Protein AF-A0A961BQ17-F1 (afdb_monomer_lite)

Secondary structure (DSSP, 8-state):
-PPPP--HHHHHHHHHHHHHHHHHHHHHHHHHHHHH--SHHHHHHHHHHHIIIIIHHHHHHHHHHHHHHHHT-HHHHHHHHHHHHHHHHHHH-

pLDDT: mean 74.0, std 6.73, range [52.28, 87.88]

Structure (mmCIF, N/CA/C/O backbone):
data_AF-A0A961BQ17-F1
#
_entry.id   AF-A0A961BQ17-F1
#
loop_
_atom_site.group_PDB
_atom_site.id
_atom_site.type_symbol
_atom_site.label_atom_id
_atom_site.label_alt_id
_atom_site.label_comp_id
_atom_site.label_asym_id
_atom_site.label_entity_id
_atom_site.label_seq_id
_atom_site.pdbx_PDB_ins_code
_atom_site.Cartn_x
_atom_site.Cartn_y
_atom_site.Cartn_z
_atom_site.occupancy
_atom_site.B_iso_or_equiv
_atom_site.auth_seq_id
_atom_site.auth_comp_id
_atom_site.auth_asym_id
_atom_site.auth_atom_id
_atom_site.pdbx_PDB_model_num
ATOM 1 N N . MET A 1 1 ? 4.027 35.384 27.355 1.00 52.28 1 MET A N 1
ATOM 2 C CA . MET A 1 1 ? 4.345 34.514 26.202 1.00 52.28 1 MET A CA 1
ATOM 3 C C . MET A 1 1 ? 5.023 33.265 26.744 1.00 52.28 1 MET A C 1
ATOM 5 O O . MET A 1 1 ? 6.174 33.339 27.146 1.00 52.28 1 MET A O 1
ATOM 9 N N . THR A 1 2 ? 4.289 32.165 26.899 1.00 69.44 2 THR A N 1
ATOM 10 C CA . THR A 1 2 ? 4.823 30.901 27.425 1.00 69.44 2 THR A CA 1
ATOM 11 C C . THR A 1 2 ? 5.544 30.159 26.300 1.00 69.44 2 THR A C 1
ATOM 13 O O . THR A 1 2 ? 4.962 29.912 25.246 1.00 69.44 2 THR A O 1
ATOM 16 N N . ALA A 1 3 ? 6.830 29.858 26.486 1.00 67.25 3 ALA A N 1
ATOM 17 C CA . ALA A 1 3 ? 7.594 29.081 25.515 1.00 67.25 3 ALA A CA 1
ATOM 18 C C . ALA A 1 3 ? 6.946 27.691 25.318 1.00 67.25 3 ALA A C 1
ATOM 20 O O . ALA A 1 3 ? 6.433 27.127 26.291 1.00 67.25 3 ALA A O 1
ATOM 21 N N . PRO A 1 4 ? 6.946 27.121 24.097 1.00 72.81 4 PRO A N 1
ATOM 22 C CA . PRO A 1 4 ? 6.371 25.803 23.857 1.00 72.81 4 PRO A CA 1
ATOM 23 C C . PRO A 1 4 ? 7.096 24.751 24.703 1.00 72.81 4 PRO A C 1
ATOM 25 O O . PRO A 1 4 ? 8.323 24.658 24.666 1.00 72.81 4 PRO A O 1
ATOM 28 N N . VAL A 1 5 ? 6.341 23.950 25.457 1.00 70.94 5 VAL A N 1
ATOM 29 C CA . VAL A 1 5 ? 6.892 22.855 26.267 1.00 70.94 5 VAL A CA 1
ATOM 30 C C . VAL A 1 5 ? 7.564 21.840 25.327 1.00 70.94 5 VAL A C 1
ATOM 32 O O . VAL A 1 5 ? 6.902 21.359 24.400 1.00 70.94 5 VAL A O 1
ATOM 35 N N . PRO A 1 6 ? 8.849 21.485 25.528 1.00 65.62 6 PRO A N 1
ATOM 36 C CA . PRO A 1 6 ? 9.526 20.487 24.706 1.00 65.62 6 PRO A CA 1
ATOM 37 C C . PRO A 1 6 ? 8.816 19.135 24.831 1.00 65.62 6 PRO A C 1
ATOM 39 O O . PRO A 1 6 ? 8.926 18.452 25.847 1.00 65.62 6 PRO A O 1
ATOM 42 N N . SER A 1 7 ? 8.054 18.742 23.807 1.00 68.81 7 SER A N 1
ATOM 43 C CA . SER A 1 7 ? 7.375 17.447 23.805 1.00 68.81 7 SER A CA 1
ATOM 44 C C . SER A 1 7 ? 8.292 16.369 23.202 1.00 68.81 7 SER A C 1
ATOM 46 O O . SER A 1 7 ? 8.781 16.525 22.079 1.00 68.81 7 SER A O 1
ATOM 48 N N . PRO A 1 8 ? 8.514 15.230 23.883 1.00 63.94 8 PRO A N 1
ATOM 49 C CA . PRO A 1 8 ? 9.315 14.123 23.344 1.00 63.94 8 PRO A CA 1
ATOM 50 C C . PRO A 1 8 ? 8.695 13.496 22.078 1.00 63.94 8 PRO A C 1
ATOM 52 O O . PRO A 1 8 ? 9.367 12.795 21.319 1.00 63.94 8 PRO A O 1
ATOM 55 N N . LEU A 1 9 ? 7.419 13.786 21.804 1.00 61.56 9 LEU A N 1
ATOM 56 C CA . LEU A 1 9 ? 6.711 13.375 20.592 1.00 61.56 9 LEU A CA 1
ATOM 57 C C . LEU A 1 9 ? 7.164 14.154 19.346 1.00 61.56 9 LEU A C 1
ATOM 59 O O . LEU A 1 9 ? 7.203 13.568 18.262 1.00 61.56 9 LEU A O 1
ATOM 63 N N . ALA A 1 10 ? 7.582 15.418 19.494 1.00 63.00 10 ALA A N 1
ATOM 64 C CA . ALA A 1 10 ? 8.018 16.259 18.378 1.00 63.00 10 ALA A CA 1
ATOM 65 C C . ALA A 1 10 ? 9.258 15.687 17.668 1.00 63.00 10 ALA A C 1
ATOM 67 O O . ALA A 1 10 ? 9.322 15.650 16.438 1.00 63.00 10 ALA A O 1
ATOM 68 N N . GLY A 1 11 ? 10.220 15.148 18.428 1.00 68.44 11 GLY A N 1
ATOM 69 C CA . GLY A 1 11 ? 11.413 14.506 17.863 1.00 68.44 11 GLY A CA 1
ATOM 70 C C . GLY A 1 11 ? 11.092 13.232 17.072 1.00 68.44 11 GLY A C 1
ATOM 71 O O . GLY A 1 11 ? 11.646 13.004 15.994 1.00 68.44 11 GLY A O 1
ATOM 72 N N . ARG A 1 12 ? 10.150 12.416 17.567 1.00 67.25 12 ARG A N 1
ATOM 73 C CA . ARG A 1 12 ? 9.723 11.176 16.899 1.00 67.25 12 ARG A CA 1
ATOM 74 C C . ARG A 1 12 ? 8.903 11.455 15.638 1.00 67.25 12 ARG A C 1
ATOM 76 O O . ARG A 1 12 ? 9.117 10.791 14.626 1.00 67.25 12 ARG A O 1
ATOM 83 N N . GLN A 1 13 ? 8.008 12.444 15.679 1.00 72.88 13 GLN A N 1
ATOM 84 C CA . GLN A 1 13 ? 7.247 12.885 14.507 1.00 72.88 13 GLN A CA 1
ATOM 85 C C . GLN A 1 13 ? 8.167 13.445 13.423 1.00 72.88 13 GLN A C 1
ATOM 87 O O . GLN A 1 13 ? 8.026 13.069 12.264 1.00 72.88 13 GLN A O 1
ATOM 92 N N . ARG A 1 14 ? 9.172 14.248 13.792 1.00 73.19 14 ARG A N 1
ATOM 93 C CA . ARG A 1 14 ? 10.145 14.786 12.834 1.00 73.19 14 ARG A CA 1
ATOM 94 C C . ARG A 1 14 ? 10.907 13.681 12.099 1.00 73.19 14 ARG A C 1
ATOM 96 O O . ARG A 1 14 ? 11.034 13.749 10.883 1.00 73.19 14 ARG A O 1
ATOM 103 N N . ARG A 1 15 ? 11.346 12.626 12.800 1.00 69.81 15 ARG A N 1
ATOM 104 C CA . ARG A 1 15 ? 12.000 11.462 12.164 1.00 69.81 15 ARG A CA 1
ATOM 105 C C . ARG A 1 15 ? 11.071 10.719 11.201 1.00 69.81 15 ARG A C 1
ATOM 107 O O . ARG A 1 15 ? 11.517 10.318 10.134 1.00 69.81 15 ARG A O 1
ATOM 114 N N . LEU A 1 16 ? 9.795 10.557 11.557 1.00 73.25 16 LEU A N 1
ATOM 115 C CA . LEU A 1 16 ? 8.792 9.933 10.685 1.00 73.25 16 LEU A CA 1
ATOM 116 C C . LEU A 1 16 ? 8.522 10.767 9.431 1.00 73.25 16 LEU A C 1
ATOM 118 O O . LEU A 1 16 ? 8.450 10.205 8.345 1.00 73.25 16 LEU A O 1
ATOM 122 N N . VAL A 1 17 ? 8.413 12.089 9.571 1.00 76.75 17 VAL A N 1
ATOM 123 C CA . VAL A 1 17 ? 8.213 13.005 8.440 1.00 76.75 17 VAL A CA 1
ATOM 124 C C . VAL A 1 17 ? 9.415 12.972 7.502 1.00 76.75 17 VAL A C 1
ATOM 126 O O . VAL A 1 17 ? 9.230 12.821 6.301 1.00 76.75 17 VAL A O 1
ATOM 129 N N . VAL A 1 18 ? 10.640 13.031 8.036 1.00 74.12 18 VAL A N 1
ATOM 130 C CA . VAL A 1 18 ? 11.865 12.929 7.225 1.00 74.12 18 VAL A CA 1
ATOM 131 C C . VAL A 1 18 ? 11.938 11.577 6.513 1.00 74.12 18 VAL A C 1
ATOM 133 O O . VAL A 1 18 ? 12.214 11.532 5.320 1.00 74.12 18 VAL A O 1
ATOM 136 N N . ALA A 1 19 ? 11.628 10.477 7.205 1.00 71.00 19 ALA A N 1
ATOM 137 C CA . ALA A 1 19 ? 11.593 9.155 6.586 1.00 71.00 19 ALA A CA 1
ATOM 138 C C . ALA A 1 19 ? 10.553 9.074 5.456 1.00 71.00 19 ALA A C 1
ATOM 140 O O . ALA A 1 19 ? 10.865 8.563 4.384 1.00 71.00 19 ALA A O 1
ATOM 141 N N . LEU A 1 20 ? 9.346 9.620 5.658 1.00 74.44 20 LEU A N 1
ATOM 142 C CA . LEU A 1 20 ? 8.329 9.694 4.606 1.00 74.44 20 LEU A CA 1
ATOM 143 C C . LEU A 1 20 ? 8.788 10.545 3.420 1.00 74.44 20 LEU A C 1
ATOM 145 O O . LEU A 1 20 ? 8.580 10.139 2.283 1.00 74.44 20 LEU A O 1
ATOM 149 N N . GLN A 1 21 ? 9.420 11.693 3.669 1.00 73.69 21 GLN A N 1
ATOM 150 C CA . GLN A 1 21 ? 9.943 12.555 2.607 1.00 73.69 21 GLN A CA 1
ATOM 151 C C . GLN A 1 21 ? 11.011 11.842 1.775 1.00 73.69 21 GLN A C 1
ATOM 153 O O . GLN A 1 21 ? 10.979 11.928 0.552 1.00 73.69 21 GLN A O 1
ATOM 158 N N . VAL A 1 22 ? 11.914 11.091 2.415 1.00 73.94 22 VAL A N 1
ATOM 159 C CA . VAL A 1 22 ? 12.931 10.291 1.716 1.00 73.94 22 VAL A CA 1
ATOM 160 C C . VAL A 1 22 ? 12.281 9.192 0.878 1.00 73.94 22 VAL A C 1
ATOM 162 O O . VAL A 1 22 ? 12.612 9.055 -0.295 1.00 73.94 22 VAL A O 1
ATOM 165 N N . VAL A 1 23 ? 11.321 8.445 1.436 1.00 73.19 23 VAL A N 1
ATOM 166 C CA . VAL A 1 23 ? 10.581 7.413 0.686 1.00 73.19 23 VAL A CA 1
ATOM 167 C C . VAL A 1 23 ? 9.864 8.023 -0.518 1.00 73.19 23 VAL A C 1
ATOM 169 O O . VAL A 1 23 ? 9.917 7.463 -1.609 1.00 73.19 23 VAL A O 1
ATOM 172 N N . PHE A 1 24 ? 9.241 9.188 -0.342 1.00 73.06 24 PHE A N 1
ATOM 173 C CA . PHE A 1 24 ? 8.554 9.890 -1.419 1.00 73.06 24 PHE A CA 1
ATOM 174 C C . PHE A 1 24 ? 9.526 10.363 -2.507 1.00 73.06 24 PHE A C 1
ATOM 176 O O . PHE A 1 24 ? 9.266 10.159 -3.687 1.00 73.06 24 PHE A O 1
ATOM 183 N N . ALA A 1 25 ? 10.679 10.922 -2.132 1.00 71.06 25 ALA A N 1
ATOM 184 C CA . ALA A 1 25 ? 11.709 11.335 -3.083 1.00 71.06 25 ALA A CA 1
ATOM 185 C C . ALA A 1 25 ? 12.262 10.148 -3.891 1.00 71.06 25 ALA A C 1
ATOM 187 O O . ALA A 1 25 ? 12.408 10.245 -5.108 1.00 71.06 25 ALA A O 1
ATOM 188 N N . VAL A 1 26 ? 12.510 9.009 -3.234 1.00 73.69 26 VAL A N 1
ATOM 189 C CA . VAL A 1 26 ? 12.944 7.769 -3.899 1.00 73.69 26 VAL A CA 1
ATOM 190 C C . VAL A 1 26 ? 11.870 7.257 -4.856 1.00 73.69 26 VAL A C 1
ATOM 192 O O . VAL A 1 26 ? 12.188 6.876 -5.978 1.00 73.69 26 VAL A O 1
ATOM 195 N N . ALA A 1 27 ? 10.601 7.291 -4.450 1.00 68.31 27 ALA A N 1
ATOM 196 C CA . ALA A 1 27 ? 9.484 6.904 -5.303 1.00 68.31 27 ALA A CA 1
ATOM 197 C C . ALA A 1 27 ? 9.350 7.805 -6.541 1.00 68.31 27 ALA A C 1
ATOM 199 O O . ALA A 1 27 ? 9.154 7.305 -7.644 1.00 68.31 27 ALA A O 1
ATOM 200 N N . VAL A 1 28 ? 9.514 9.121 -6.386 1.00 73.88 28 VAL A N 1
ATOM 201 C CA . VAL A 1 28 ? 9.514 10.066 -7.514 1.00 73.88 28 VAL A CA 1
ATOM 202 C C . VAL A 1 28 ? 10.680 9.783 -8.462 1.00 73.88 28 VAL A C 1
ATOM 204 O O . VAL A 1 28 ? 10.474 9.701 -9.670 1.00 73.88 28 VAL A O 1
ATOM 207 N N . ALA A 1 29 ? 11.889 9.570 -7.935 1.00 70.50 29 ALA A N 1
ATOM 208 C CA . ALA A 1 29 ? 13.056 9.234 -8.748 1.00 70.50 29 ALA A CA 1
ATOM 209 C C . ALA A 1 29 ? 12.876 7.904 -9.501 1.00 70.50 29 ALA A C 1
ATOM 211 O O . ALA A 1 29 ? 13.204 7.819 -10.683 1.00 70.50 29 ALA A O 1
ATOM 212 N N . ALA A 1 30 ? 12.305 6.889 -8.847 1.00 66.06 30 ALA A N 1
ATOM 213 C CA . ALA A 1 30 ? 11.975 5.613 -9.473 1.00 66.06 30 ALA A CA 1
ATOM 214 C C . ALA A 1 30 ? 10.910 5.767 -10.570 1.00 66.06 30 ALA A C 1
ATOM 216 O O . ALA A 1 30 ? 11.032 5.142 -11.618 1.00 66.06 30 ALA A O 1
ATOM 217 N N . SER A 1 31 ? 9.922 6.644 -10.369 1.00 63.97 31 SER A N 1
ATOM 218 C CA . SER A 1 31 ? 8.871 6.936 -11.353 1.00 63.97 31 SER A CA 1
ATOM 219 C C . SER A 1 31 ? 9.449 7.588 -12.606 1.00 63.97 31 SER A C 1
ATOM 221 O O . SER A 1 31 ? 9.175 7.159 -13.724 1.00 63.97 31 SER A O 1
ATOM 223 N N . ILE A 1 32 ? 10.337 8.570 -12.422 1.00 71.31 32 ILE A N 1
ATOM 224 C CA . ILE A 1 32 ? 11.077 9.203 -13.521 1.00 71.31 32 ILE A CA 1
ATOM 225 C C . ILE A 1 32 ? 11.954 8.164 -14.232 1.00 71.31 32 ILE A C 1
ATOM 227 O O . ILE A 1 32 ? 11.965 8.107 -15.457 1.00 71.31 32 ILE A O 1
ATOM 231 N N . GLY A 1 33 ? 12.650 7.305 -13.483 1.00 60.97 33 GLY A N 1
ATOM 232 C CA . GLY A 1 33 ? 13.467 6.231 -14.047 1.00 60.97 33 GLY A CA 1
ATOM 233 C C . GLY A 1 33 ? 12.656 5.239 -14.884 1.00 60.97 33 GLY A C 1
ATOM 234 O O . GLY A 1 33 ? 13.073 4.898 -15.987 1.00 60.97 33 GLY A O 1
ATOM 235 N N . ALA A 1 34 ? 11.477 4.831 -14.408 1.00 60.16 34 ALA A N 1
ATOM 236 C CA . ALA A 1 34 ? 10.563 3.961 -15.147 1.00 60.16 34 ALA A CA 1
ATOM 237 C C . ALA A 1 34 ? 10.042 4.618 -16.437 1.00 60.16 34 ALA A C 1
ATOM 239 O O . ALA A 1 34 ? 9.848 3.932 -17.435 1.00 60.16 34 ALA A O 1
ATOM 240 N N . LEU A 1 35 ? 9.854 5.942 -16.437 1.00 64.94 35 LEU A N 1
ATOM 241 C CA . LEU A 1 35 ? 9.406 6.688 -17.615 1.00 64.94 35 LEU A CA 1
ATOM 242 C C . LEU A 1 35 ? 10.507 6.846 -18.679 1.00 64.94 35 LEU A C 1
ATOM 244 O O . LEU A 1 35 ? 10.209 6.957 -19.866 1.00 64.94 35 LEU A O 1
ATOM 248 N N . VAL A 1 36 ? 11.774 6.902 -18.255 1.00 70.06 36 VAL A N 1
ATOM 249 C CA . VAL A 1 36 ? 12.912 7.270 -19.116 1.00 70.06 36 VAL A CA 1
A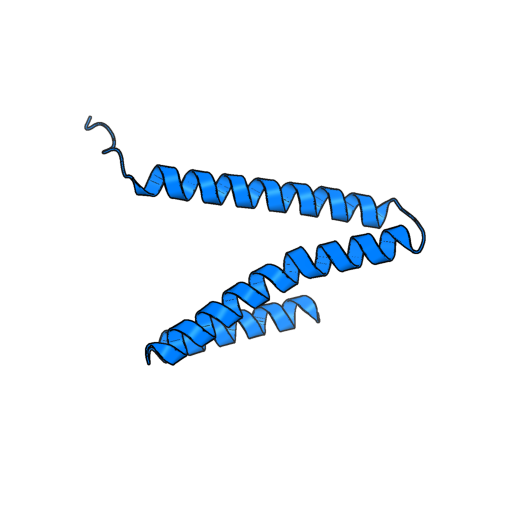TOM 250 C C . VAL A 1 36 ? 13.724 6.053 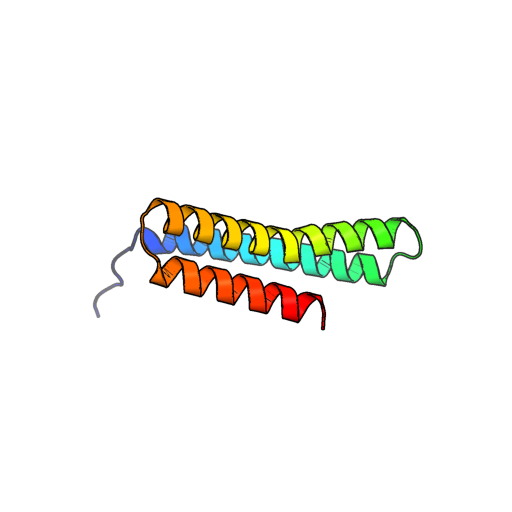-19.582 1.00 70.06 36 VAL A C 1
ATOM 252 O O . VAL A 1 36 ? 14.358 6.131 -20.632 1.00 70.06 36 VAL A O 1
ATOM 255 N N . LEU A 1 37 ? 13.715 4.925 -18.855 1.00 60.88 37 LEU A N 1
ATOM 256 C CA . LEU A 1 37 ? 14.450 3.713 -19.244 1.00 60.88 37 LEU A CA 1
ATOM 257 C C . LEU A 1 37 ? 13.574 2.738 -20.056 1.00 60.88 37 LEU A C 1
ATOM 259 O O . LEU A 1 37 ? 12.696 2.092 -19.483 1.00 60.88 37 LEU A O 1
ATOM 263 N N . PRO A 1 38 ? 13.848 2.534 -21.358 1.00 62.44 38 PRO A N 1
ATOM 264 C CA . PRO A 1 38 ? 13.164 1.513 -22.144 1.00 62.44 38 PRO A CA 1
ATOM 265 C C . PRO A 1 38 ? 13.664 0.091 -21.824 1.00 62.44 38 PRO A C 1
ATOM 267 O O . PRO A 1 38 ? 14.849 -0.144 -21.580 1.00 62.44 38 PRO A O 1
ATOM 270 N N . GLY A 1 39 ? 12.754 -0.885 -21.897 1.00 74.31 39 GLY A N 1
ATOM 271 C CA . GLY A 1 39 ? 13.048 -2.320 -21.799 1.00 74.31 39 GLY A CA 1
ATOM 272 C C . GLY A 1 39 ? 12.968 -2.900 -20.381 1.00 74.31 39 GLY A C 1
ATOM 273 O O . GLY A 1 39 ? 12.441 -2.282 -19.462 1.00 74.31 39 GLY A O 1
ATOM 274 N N . ARG A 1 40 ? 13.531 -4.103 -20.189 1.00 73.25 40 ARG A N 1
ATOM 275 C CA . ARG A 1 40 ? 13.409 -4.899 -18.945 1.00 73.25 40 ARG A CA 1
ATOM 276 C C . ARG A 1 40 ? 13.830 -4.168 -17.664 1.00 73.25 40 ARG A C 1
ATOM 278 O O . ARG A 1 40 ? 13.346 -4.502 -16.588 1.00 73.25 40 ARG A O 1
ATOM 285 N N . ALA A 1 41 ? 14.746 -3.205 -17.761 1.00 70.62 41 ALA A N 1
ATOM 286 C CA . ALA A 1 41 ? 15.178 -2.409 -16.613 1.00 70.62 41 ALA A CA 1
ATOM 287 C C . ALA A 1 41 ? 14.066 -1.467 -16.114 1.00 70.62 41 ALA A C 1
ATOM 289 O O . ALA A 1 41 ? 13.909 -1.315 -14.903 1.00 70.62 41 ALA A O 1
ATOM 290 N N . GLY A 1 42 ? 13.270 -0.897 -17.027 1.00 67.06 42 GLY A N 1
ATOM 291 C CA . GLY A 1 42 ? 12.096 -0.087 -16.699 1.00 67.06 42 GLY A CA 1
ATOM 292 C C . GLY A 1 42 ? 10.991 -0.917 -16.044 1.00 67.06 42 GLY A C 1
ATOM 293 O O . GLY A 1 42 ? 10.450 -0.503 -15.021 1.00 67.06 42 GLY A O 1
ATOM 294 N N . ASP A 1 43 ? 10.741 -2.133 -16.542 1.00 75.19 43 ASP A N 1
ATOM 295 C CA . ASP A 1 43 ? 9.725 -3.041 -15.982 1.00 75.19 43 ASP A CA 1
ATOM 296 C C . ASP A 1 43 ? 10.052 -3.461 -14.541 1.00 75.19 43 ASP A C 1
ATOM 298 O O . ASP A 1 43 ? 9.193 -3.441 -13.657 1.00 75.19 43 ASP A O 1
ATOM 302 N N . VAL A 1 44 ? 11.317 -3.811 -14.276 1.00 76.06 44 VAL A N 1
ATOM 303 C CA . VAL A 1 44 ? 11.771 -4.184 -12.927 1.00 76.06 44 VAL A CA 1
ATOM 304 C C . VAL A 1 44 ? 11.734 -2.976 -11.990 1.00 76.06 44 VAL A C 1
ATOM 306 O O . VAL A 1 44 ? 11.255 -3.100 -10.862 1.00 76.06 44 VAL A O 1
ATOM 309 N N . ALA A 1 45 ? 12.189 -1.803 -12.443 1.00 69.50 45 ALA A N 1
ATOM 310 C CA . ALA A 1 45 ? 12.136 -0.576 -11.650 1.00 69.50 45 ALA A CA 1
ATOM 311 C C . ALA A 1 45 ? 10.689 -0.172 -11.318 1.00 69.50 45 ALA A C 1
ATOM 313 O O . ALA A 1 45 ? 10.389 0.147 -10.165 1.00 69.50 45 ALA A O 1
ATOM 314 N N . GLY A 1 46 ? 9.779 -0.269 -12.292 1.00 69.38 46 GLY A N 1
ATOM 315 C CA . GLY A 1 46 ? 8.347 -0.047 -12.104 1.00 69.38 46 GLY A CA 1
ATOM 316 C C . GLY A 1 46 ? 7.735 -1.039 -11.113 1.00 69.38 46 GLY A C 1
ATOM 317 O O . GLY A 1 46 ? 7.042 -0.630 -10.182 1.00 69.38 46 GLY A O 1
ATOM 318 N N . GLY A 1 47 ? 8.059 -2.330 -11.234 1.00 75.75 47 GLY A N 1
ATOM 319 C CA . GLY A 1 47 ? 7.596 -3.366 -10.307 1.00 75.75 47 GLY A CA 1
ATOM 320 C C . GLY A 1 47 ? 8.061 -3.138 -8.866 1.00 75.75 47 GLY A C 1
ATOM 321 O O . GLY A 1 47 ? 7.263 -3.236 -7.932 1.00 75.75 47 GLY A O 1
ATOM 322 N N . VAL A 1 48 ? 9.329 -2.764 -8.670 1.00 74.19 48 VAL A N 1
ATOM 323 C CA . VAL A 1 48 ? 9.868 -2.416 -7.344 1.00 74.19 48 VAL A CA 1
ATOM 324 C C . VAL A 1 48 ? 9.179 -1.174 -6.783 1.00 74.19 48 VAL A C 1
ATOM 326 O O . VAL A 1 48 ? 8.807 -1.159 -5.609 1.00 74.19 48 VAL A O 1
ATOM 329 N N . MET A 1 49 ? 8.954 -0.151 -7.608 1.00 72.38 49 MET A N 1
ATOM 330 C CA . MET A 1 49 ? 8.260 1.061 -7.182 1.00 72.38 49 MET A CA 1
ATOM 331 C C . MET A 1 49 ? 6.834 0.761 -6.711 1.00 72.38 49 MET A C 1
ATOM 333 O O . MET A 1 49 ? 6.449 1.208 -5.631 1.00 72.38 49 MET A O 1
ATOM 337 N N . VAL A 1 50 ? 6.075 -0.041 -7.464 1.00 77.56 50 VAL A N 1
ATOM 338 C CA . VAL A 1 50 ? 4.725 -0.480 -7.076 1.00 77.56 50 VAL A CA 1
ATOM 339 C C . VAL A 1 50 ? 4.771 -1.303 -5.789 1.00 77.56 50 VAL A C 1
ATOM 341 O O . VAL A 1 50 ? 4.004 -1.041 -4.863 1.00 77.56 50 VAL A O 1
ATOM 344 N N . ALA A 1 51 ? 5.701 -2.253 -5.675 1.00 77.12 51 ALA A N 1
ATOM 345 C CA . ALA A 1 51 ? 5.845 -3.072 -4.474 1.00 77.12 51 ALA A CA 1
ATOM 346 C C . ALA A 1 51 ? 6.134 -2.227 -3.221 1.00 77.12 51 ALA A C 1
ATOM 348 O O . ALA A 1 51 ? 5.595 -2.502 -2.150 1.00 77.12 51 ALA A O 1
ATOM 349 N N . VAL A 1 52 ? 6.936 -1.169 -3.340 1.00 75.62 52 VAL A N 1
ATOM 350 C CA . VAL A 1 52 ? 7.237 -0.273 -2.216 1.00 75.62 52 VAL A CA 1
ATOM 351 C C . VAL A 1 52 ? 6.066 0.665 -1.923 1.00 75.62 52 VAL A C 1
ATOM 353 O O . VAL A 1 52 ? 5.642 0.764 -0.773 1.00 75.62 52 VAL A O 1
ATOM 356 N N . LEU A 1 53 ? 5.519 1.334 -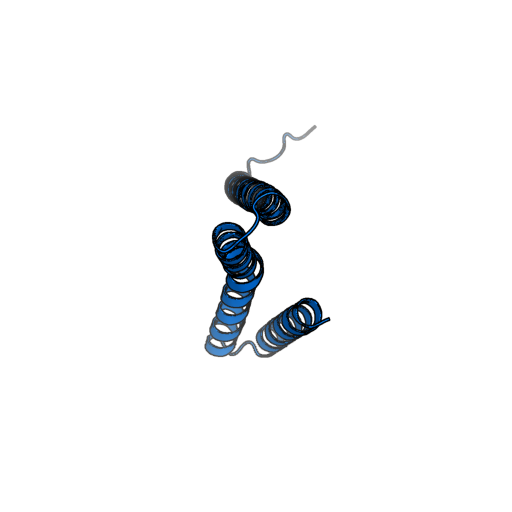2.940 1.00 75.25 53 LEU A N 1
ATOM 357 C CA . LEU A 1 53 ? 4.464 2.336 -2.765 1.00 75.25 53 LEU A CA 1
ATOM 358 C C . LEU A 1 53 ? 3.120 1.737 -2.365 1.00 75.25 53 LEU A C 1
ATOM 360 O O . LEU A 1 53 ? 2.401 2.359 -1.593 1.00 75.25 53 LEU A O 1
ATOM 364 N N . VAL A 1 54 ? 2.781 0.552 -2.872 1.00 77.81 54 VAL A N 1
ATOM 365 C CA . VAL A 1 54 ? 1.507 -0.126 -2.594 1.00 77.81 54 VAL A CA 1
ATOM 366 C C . VAL A 1 54 ? 1.695 -1.200 -1.532 1.00 77.81 54 VAL A C 1
ATOM 368 O O . VAL A 1 54 ? 0.938 -1.263 -0.561 1.00 77.81 54 VAL A O 1
ATOM 371 N N . GLY A 1 55 ? 2.733 -2.026 -1.673 1.00 76.25 55 GLY A N 1
ATOM 372 C CA . GLY A 1 55 ? 2.970 -3.147 -0.769 1.00 76.25 55 GLY A CA 1
ATOM 373 C C . GLY A 1 55 ? 3.276 -2.697 0.657 1.00 76.25 55 GLY A C 1
ATOM 374 O O . GLY A 1 55 ? 2.701 -3.251 1.590 1.00 76.25 55 GLY A O 1
ATOM 375 N N . ALA A 1 56 ? 4.097 -1.660 0.867 1.00 78.50 56 ALA A N 1
ATOM 376 C CA . ALA A 1 56 ? 4.405 -1.184 2.219 1.00 78.50 56 ALA A CA 1
ATOM 377 C C . ALA A 1 56 ? 3.168 -0.672 2.996 1.00 78.50 56 ALA A C 1
ATOM 379 O O . ALA A 1 56 ? 2.966 -1.116 4.136 1.00 78.50 56 ALA A O 1
ATOM 380 N N . PRO A 1 57 ? 2.310 0.220 2.449 1.00 75.88 57 PRO A N 1
ATOM 381 C CA . PRO A 1 57 ? 1.080 0.608 3.134 1.00 75.88 57 PRO A CA 1
ATOM 382 C C . PRO A 1 57 ? 0.093 -0.555 3.271 1.00 75.88 57 PRO A C 1
ATOM 384 O O . PRO A 1 57 ? -0.482 -0.696 4.351 1.00 75.88 57 PRO A O 1
ATOM 387 N N . ALA A 1 58 ? -0.051 -1.430 2.267 1.00 76.25 58 ALA A N 1
ATOM 388 C CA . ALA A 1 58 ? -0.897 -2.622 2.375 1.00 76.25 58 ALA A CA 1
ATOM 389 C C . ALA A 1 58 ? -0.468 -3.518 3.547 1.00 76.25 58 ALA A C 1
ATOM 391 O O . ALA A 1 58 ? -1.294 -3.895 4.381 1.00 76.25 58 ALA A O 1
ATOM 392 N N . LEU A 1 59 ? 0.836 -3.788 3.673 1.00 81.06 59 LEU A N 1
ATOM 393 C CA . LEU A 1 59 ? 1.403 -4.593 4.755 1.00 81.06 59 LEU A CA 1
ATOM 394 C C . LEU A 1 59 ? 1.146 -3.948 6.122 1.00 81.06 59 LEU A C 1
ATOM 396 O O . LEU A 1 59 ? 0.786 -4.624 7.086 1.00 81.06 59 LEU A O 1
ATOM 400 N N . ARG A 1 60 ? 1.293 -2.621 6.212 1.00 79.94 60 ARG A N 1
ATOM 401 C CA . ARG A 1 60 ? 1.050 -1.865 7.446 1.00 79.94 60 ARG A CA 1
ATOM 402 C C . ARG A 1 60 ? -0.419 -1.898 7.857 1.00 79.94 60 ARG A C 1
ATOM 404 O O . ARG A 1 60 ? -0.708 -2.065 9.043 1.00 79.94 60 ARG A O 1
ATOM 411 N N . ILE A 1 61 ? -1.337 -1.744 6.905 1.00 75.75 61 ILE A N 1
ATOM 412 C CA . ILE A 1 61 ? -2.777 -1.821 7.162 1.00 75.75 61 ILE A CA 1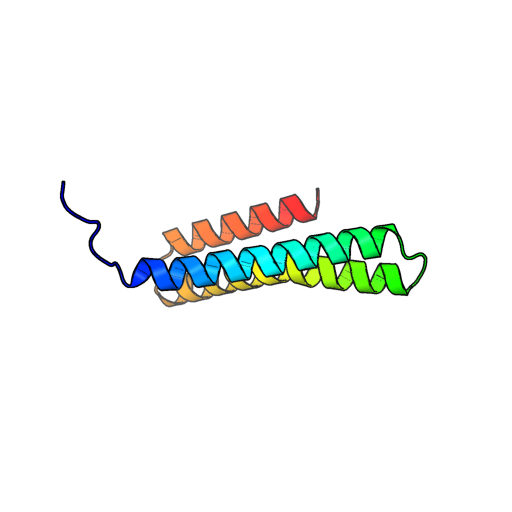
ATOM 413 C C . ILE A 1 61 ? -3.152 -3.252 7.565 1.00 75.75 61 ILE A C 1
ATOM 415 O O . ILE A 1 61 ? -3.808 -3.431 8.589 1.00 75.75 61 ILE A O 1
ATOM 419 N N . GLY A 1 62 ? -2.659 -4.271 6.855 1.00 80.31 62 GLY A N 1
ATOM 420 C CA . GLY A 1 62 ? -2.860 -5.678 7.213 1.00 80.31 62 GLY A CA 1
ATOM 421 C C . GLY A 1 62 ? -2.345 -6.009 8.619 1.00 80.31 62 GLY A C 1
ATOM 422 O O . GLY A 1 62 ? -3.044 -6.647 9.408 1.00 80.31 62 GLY A O 1
ATOM 423 N N . TRP A 1 63 ? -1.171 -5.490 8.993 1.00 86.44 63 TRP A N 1
ATOM 424 C CA . TRP A 1 63 ? -0.641 -5.633 10.350 1.00 86.44 63 TRP A CA 1
ATOM 425 C C . TRP A 1 63 ? -1.527 -4.955 11.402 1.00 86.44 63 TRP A C 1
ATOM 427 O O . TRP A 1 63 ? -1.750 -5.524 12.472 1.00 86.44 63 TRP A O 1
ATOM 437 N N . LEU A 1 64 ? -2.065 -3.763 11.112 1.00 77.19 64 LEU A N 1
ATOM 438 C CA . LEU A 1 64 ? -3.029 -3.101 11.992 1.00 77.19 64 LEU A CA 1
ATOM 439 C C . LEU A 1 64 ? -4.280 -3.963 12.162 1.00 77.19 64 LEU A C 1
ATOM 441 O O . LEU A 1 64 ? -4.649 -4.230 13.301 1.00 77.19 64 LEU A O 1
ATOM 445 N N . VAL A 1 65 ? -4.881 -4.455 11.074 1.00 77.81 65 VAL A N 1
ATOM 446 C CA . VAL A 1 65 ? -6.037 -5.368 11.128 1.00 77.81 65 VAL A CA 1
ATOM 447 C C . VAL A 1 65 ? -5.734 -6.550 12.048 1.00 77.81 65 VAL A C 1
ATOM 449 O O . VAL A 1 65 ? -6.453 -6.777 13.020 1.00 77.81 65 VAL A O 1
ATOM 452 N N . GLN A 1 66 ? -4.621 -7.251 11.819 1.00 84.62 66 GLN A N 1
ATOM 453 C CA . GLN A 1 66 ? -4.230 -8.409 12.623 1.00 84.62 66 GLN A CA 1
ATOM 454 C C . GLN A 1 66 ? -3.996 -8.047 14.099 1.00 84.62 66 GLN A C 1
ATOM 456 O O . GLN A 1 66 ? -4.335 -8.816 15.000 1.00 84.62 66 GLN A O 1
ATOM 461 N N . ARG A 1 67 ? -3.409 -6.879 14.376 1.00 87.88 67 ARG A N 1
ATOM 462 C CA . ARG A 1 67 ? -3.171 -6.389 15.738 1.00 87.88 67 ARG A CA 1
ATOM 463 C C . ARG A 1 67 ? -4.474 -6.056 16.465 1.00 87.88 67 ARG A C 1
ATOM 465 O O . ARG A 1 67 ? -4.604 -6.408 17.635 1.00 87.88 67 ARG A O 1
ATOM 472 N N . TRP A 1 68 ? -5.412 -5.383 15.803 1.00 84.00 68 TRP A N 1
ATOM 473 C CA . TRP A 1 68 ? -6.701 -5.003 16.389 1.00 84.00 68 TRP A CA 1
ATOM 474 C C . TRP A 1 68 ? -7.612 -6.214 16.586 1.00 84.00 68 TRP A C 1
ATOM 476 O O . TRP A 1 68 ? -8.244 -6.328 17.632 1.00 84.00 68 TRP A O 1
ATOM 486 N N . LEU A 1 69 ? -7.588 -7.175 15.656 1.00 84.62 69 LEU A N 1
ATOM 487 C CA . LEU A 1 69 ? -8.266 -8.462 15.825 1.00 84.62 69 LEU A CA 1
ATOM 488 C C . LEU A 1 69 ? -7.736 -9.219 17.046 1.00 84.62 69 LEU A C 1
ATOM 490 O O . LEU A 1 69 ? -8.527 -9.688 17.859 1.00 84.62 69 LEU A O 1
ATOM 494 N N . ARG A 1 70 ? -6.409 -9.264 17.237 1.00 86.75 70 ARG A N 1
ATOM 495 C CA . ARG A 1 70 ? -5.798 -9.882 18.427 1.00 86.75 70 ARG A CA 1
ATOM 496 C C . ARG A 1 70 ? -6.128 -9.165 19.739 1.00 86.75 70 ARG A C 1
ATOM 498 O O . ARG A 1 70 ? -6.091 -9.800 20.785 1.00 86.75 70 ARG A O 1
ATOM 505 N N . ARG A 1 71 ? -6.446 -7.868 19.701 1.00 86.94 71 ARG A N 1
ATOM 506 C CA . ARG A 1 71 ? -6.881 -7.090 20.875 1.00 86.94 71 ARG A CA 1
ATOM 507 C C . ARG A 1 71 ? -8.386 -7.168 21.147 1.00 86.94 71 ARG A C 1
ATOM 509 O O . ARG A 1 71 ? -8.816 -6.702 22.191 1.00 86.94 71 ARG A O 1
ATOM 516 N N . GLY A 1 72 ? -9.176 -7.751 20.241 1.00 84.88 72 GLY A N 1
ATOM 517 C CA . GLY A 1 72 ? -10.637 -7.833 20.366 1.00 84.88 72 GLY A CA 1
ATOM 518 C C . GLY A 1 72 ? -11.389 -6.561 19.948 1.00 84.88 72 GLY A C 1
ATOM 519 O O . GLY A 1 72 ? -12.619 -6.531 19.982 1.00 84.88 72 GLY A O 1
ATOM 520 N N . ASP A 1 73 ? -10.683 -5.533 19.480 1.00 82.75 73 ASP A N 1
ATOM 521 C CA . ASP A 1 73 ? -11.249 -4.232 19.118 1.00 82.75 73 ASP A CA 1
ATOM 522 C C . ASP A 1 73 ? -11.827 -4.237 17.689 1.00 82.75 73 ASP A C 1
ATOM 524 O O . ASP A 1 73 ? -11.223 -3.757 16.723 1.00 82.75 73 ASP A O 1
ATOM 528 N N . ARG A 1 74 ? -13.041 -4.783 17.540 1.00 81.50 74 ARG A N 1
ATOM 529 C CA . ARG A 1 74 ? -13.682 -5.024 16.228 1.00 81.50 74 ARG A CA 1
ATOM 530 C C . ARG A 1 74 ? -13.951 -3.759 15.405 1.00 81.50 74 ARG A C 1
ATOM 532 O O . ARG A 1 74 ? -13.873 -3.809 14.182 1.00 81.50 74 ARG A O 1
ATOM 539 N N . ARG A 1 75 ? -14.229 -2.619 16.051 1.00 80.62 75 ARG A N 1
ATOM 540 C CA . ARG A 1 75 ? -14.494 -1.339 15.360 1.00 80.62 75 ARG A CA 1
ATOM 541 C C . ARG A 1 75 ? -13.267 -0.844 14.587 1.00 80.62 75 ARG A C 1
ATOM 543 O O . ARG A 1 75 ? -13.377 -0.471 13.424 1.00 80.62 75 ARG A O 1
ATOM 550 N N . PHE A 1 76 ? -12.090 -0.901 15.211 1.00 71.69 76 PHE A N 1
ATOM 551 C CA . PHE A 1 76 ? -10.835 -0.482 1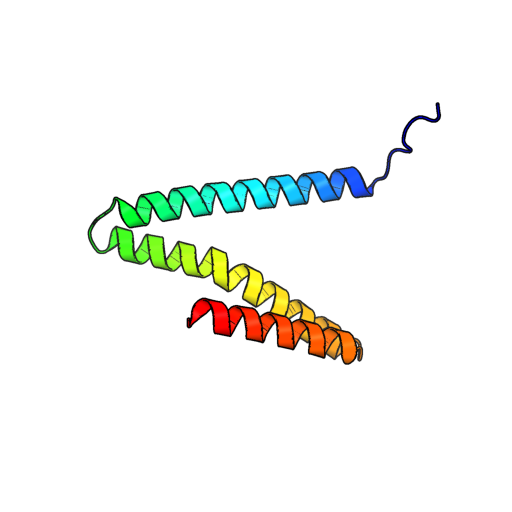4.581 1.00 71.69 76 PHE A CA 1
ATOM 552 C C . PHE A 1 76 ? -10.348 -1.484 13.531 1.00 71.69 76 PHE A C 1
ATOM 554 O O . PHE A 1 76 ? -9.798 -1.076 12.509 1.00 71.69 76 PHE A O 1
ATOM 561 N N . ALA A 1 77 ? -10.604 -2.780 13.735 1.00 75.69 77 ALA A N 1
ATOM 562 C CA . ALA A 1 77 ? -10.355 -3.791 12.712 1.00 75.69 77 ALA A CA 1
ATOM 563 C C . ALA A 1 77 ? -11.208 -3.548 11.454 1.00 75.69 77 ALA A C 1
ATOM 565 O O . ALA A 1 77 ? -10.666 -3.558 10.353 1.00 75.69 77 ALA A O 1
ATOM 566 N N . ALA A 1 78 ? -12.506 -3.255 11.607 1.00 81.12 78 ALA A N 1
ATOM 567 C CA . ALA A 1 78 ? -13.394 -2.966 10.479 1.00 81.12 78 ALA A CA 1
ATOM 568 C C . ALA A 1 78 ? -12.950 -1.719 9.696 1.00 81.12 78 ALA A C 1
ATOM 570 O O . ALA A 1 78 ? -12.889 -1.755 8.470 1.00 81.12 78 ALA A O 1
ATOM 571 N N . ALA A 1 79 ? -12.559 -0.647 10.395 1.00 79.44 79 ALA A N 1
ATOM 572 C CA . ALA A 1 79 ? -12.023 0.556 9.758 1.00 79.44 79 ALA A CA 1
ATOM 573 C C . ALA A 1 79 ? -10.730 0.274 8.972 1.00 79.44 79 ALA A C 1
ATOM 575 O O . ALA A 1 79 ? -10.578 0.739 7.846 1.00 79.44 79 ALA A O 1
ATOM 576 N N . ALA A 1 80 ? -9.811 -0.518 9.533 1.00 75.62 80 ALA A N 1
ATOM 577 C CA . ALA A 1 80 ? -8.578 -0.894 8.847 1.00 75.62 80 ALA A CA 1
ATOM 578 C C . ALA A 1 80 ? -8.836 -1.806 7.630 1.00 75.62 80 ALA A C 1
ATOM 580 O O . ALA A 1 80 ? -8.189 -1.632 6.602 1.00 75.62 80 ALA A O 1
ATOM 581 N N . ILE A 1 81 ? -9.813 -2.718 7.707 1.00 79.25 81 ILE A N 1
ATOM 582 C CA . ILE A 1 81 ? -10.259 -3.531 6.561 1.00 79.25 81 ILE A CA 1
ATOM 583 C C . ILE A 1 81 ? -10.851 -2.638 5.465 1.00 79.25 81 ILE A C 1
ATOM 585 O O . ILE A 1 81 ? -10.495 -2.798 4.302 1.00 79.25 81 ILE A O 1
ATOM 589 N N . ALA A 1 82 ? -11.699 -1.668 5.821 1.00 84.00 82 ALA A N 1
ATOM 590 C CA . ALA A 1 82 ? -12.263 -0.721 4.859 1.00 84.00 82 ALA A CA 1
ATOM 591 C C . ALA A 1 82 ? -11.165 0.092 4.153 1.00 84.00 82 ALA A C 1
ATOM 593 O O . ALA A 1 82 ? -11.197 0.249 2.935 1.00 84.00 82 ALA A O 1
ATOM 594 N N . LEU A 1 83 ? -10.151 0.539 4.900 1.00 78.69 83 LEU A N 1
ATOM 595 C CA . LEU A 1 83 ? -8.995 1.253 4.351 1.00 78.69 83 LEU A CA 1
ATOM 596 C C . LEU A 1 83 ? -8.187 0.386 3.376 1.00 78.69 83 LEU A C 1
ATOM 598 O O . LEU A 1 83 ? -7.736 0.873 2.342 1.00 78.69 83 LEU A O 1
ATOM 602 N N . LEU A 1 84 ? -8.036 -0.905 3.685 1.00 78.56 84 LEU A N 1
ATOM 603 C CA . LEU A 1 84 ? -7.405 -1.872 2.790 1.00 78.56 84 LEU A CA 1
ATOM 604 C C . LEU A 1 84 ? -8.242 -2.076 1.518 1.00 78.56 84 LEU A C 1
ATOM 606 O O . LEU A 1 84 ? -7.683 -2.138 0.431 1.00 78.56 84 LEU A O 1
ATOM 610 N N . GLY A 1 85 ? -9.572 -2.100 1.640 1.00 78.88 85 GLY A N 1
ATOM 611 C CA . GLY A 1 85 ? -10.493 -2.146 0.504 1.00 78.88 85 GLY A CA 1
ATOM 612 C C . GLY A 1 85 ? -10.361 -0.932 -0.420 1.00 78.88 85 GLY A C 1
ATOM 613 O O . GLY A 1 85 ? -10.248 -1.107 -1.627 1.00 78.88 85 GLY A O 1
ATOM 614 N N . VAL A 1 86 ? -10.293 0.286 0.131 1.00 81.62 86 VAL A N 1
ATOM 615 C CA . VAL A 1 86 ?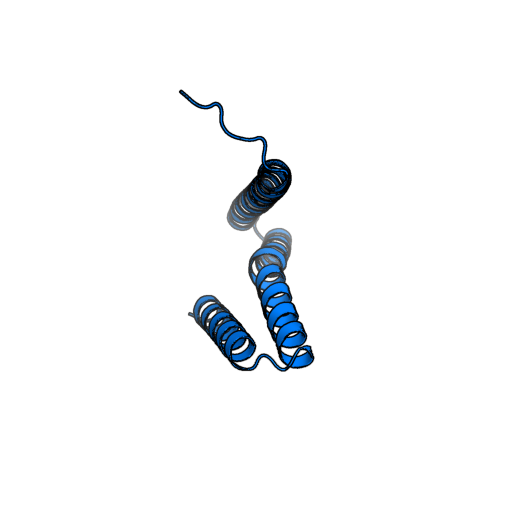 -10.064 1.515 -0.657 1.00 81.62 86 VAL A CA 1
ATOM 616 C C . VAL A 1 86 ? -8.724 1.463 -1.384 1.00 81.62 86 VAL A C 1
ATOM 618 O O . VAL A 1 86 ? -8.664 1.814 -2.558 1.00 81.62 86 VAL A O 1
ATOM 621 N N . LEU A 1 87 ? -7.666 0.991 -0.716 1.00 77.12 87 LEU A N 1
ATOM 622 C CA . LEU A 1 87 ? -6.360 0.806 -1.348 1.00 77.12 87 LEU A CA 1
ATOM 623 C C . LEU A 1 87 ? -6.454 -0.162 -2.537 1.00 77.12 87 LEU A C 1
ATOM 625 O O . LEU A 1 87 ? -5.919 0.133 -3.596 1.00 77.12 87 LEU A O 1
ATOM 629 N N . VAL A 1 88 ? -7.148 -1.292 -2.375 1.00 76.81 88 VAL A N 1
ATOM 630 C CA . VAL A 1 88 ? -7.338 -2.273 -3.455 1.00 76.81 88 VAL A CA 1
ATOM 631 C C . VAL A 1 88 ? -8.112 -1.663 -4.619 1.00 76.81 88 VAL A C 1
ATOM 633 O O . VAL A 1 88 ? -7.674 -1.795 -5.755 1.00 76.81 88 VAL A O 1
ATOM 636 N N . VAL A 1 89 ? -9.217 -0.963 -4.350 1.00 79.12 89 VAL A N 1
ATOM 637 C CA . VAL A 1 89 ? -9.997 -0.290 -5.399 1.00 79.12 89 VAL A CA 1
ATOM 638 C C . VAL A 1 89 ? -9.121 0.712 -6.148 1.00 79.12 89 VAL A C 1
ATOM 640 O O . VAL A 1 89 ? -9.026 0.619 -7.362 1.00 79.12 89 VAL A O 1
ATOM 643 N N . ALA A 1 90 ? -8.411 1.585 -5.432 1.00 72.94 90 ALA A N 1
ATOM 644 C CA . ALA A 1 90 ? -7.554 2.609 -6.027 1.00 72.94 90 ALA A CA 1
ATOM 645 C C . ALA A 1 90 ? -6.372 2.053 -6.840 1.00 72.94 90 ALA A C 1
ATOM 647 O O . ALA A 1 90 ? -5.836 2.754 -7.686 1.00 72.94 90 ALA A O 1
ATOM 648 N N . VAL A 1 91 ? -5.924 0.827 -6.558 1.00 72.00 91 VAL A N 1
ATOM 649 C CA . VAL A 1 91 ? -4.860 0.157 -7.326 1.00 72.00 91 VAL A CA 1
ATOM 650 C C . VAL A 1 91 ? -5.407 -0.493 -8.598 1.00 72.00 91 VAL A C 1
ATOM 652 O O . VAL A 1 91 ? -4.663 -0.670 -9.558 1.00 72.00 91 VAL A O 1
ATOM 655 N N . VAL A 1 92 ? -6.680 -0.889 -8.592 1.00 72.62 92 VAL A N 1
ATOM 656 C CA . VAL A 1 92 ? -7.318 -1.623 -9.695 1.00 72.62 92 VAL A CA 1
ATOM 657 C C . VAL A 1 92 ? -8.026 -0.687 -10.685 1.00 72.62 92 VAL A C 1
ATOM 659 O O . VAL A 1 92 ? -8.186 -1.067 -11.843 1.00 72.62 92 VAL A O 1
ATOM 662 N N . THR A 1 93 ? -8.448 0.504 -10.249 1.00 66.81 93 THR A N 1
ATOM 663 C CA . THR A 1 93 ? -9.063 1.552 -11.089 1.00 66.81 93 THR A CA 1
ATOM 664 C C . THR A 1 93 ? -8.035 2.522 -11.641 1.00 66.81 93 THR A C 1
ATOM 666 O O . THR A 1 93 ? -8.136 2.853 -12.840 1.00 66.81 93 THR A O 1
#

Foldseek 3Di:
DDDDDDDPVVVVVVVVVVVVVVLVVVLVVLVVVLVPDDDPVSVVSVVVSCCSVLVVVLVVLVVQLVVCVVVVNVVSNVVSVVVNVVSVVVVVD

Sequence (93 aa):
MTAPVPSPLAGRQRRLVVALQVVFAVAVAASIGALVLPGRAGDVAGGVMVAVLVGAPALRIGWLVQRWLRRGDRRFAAAAIALLGVLVVAVVT

Radius of gyration: 18.25 Å; chains: 1; bounding box: 30×44×50 Å